Protein AF-A0A7W3XUN2-F1 (afdb_monomer_lite)

pLDDT: mean 87.41, std 11.85, range [45.56, 97.94]

Radius of gyration: 26.68 Å; chains: 1; bounding box: 61×20×74 Å

Foldseek 3Di:
DVVVVPDDDDCVSVVNDDALVNLVPDDDDDDPDDDDPVVVVVVSVVVSVVRVVVVVVVVVVVVVVVVVVVVVVVVVVVVVVVVVVVVVVVVVVVVD

Structure (mmCIF, N/CA/C/O backbone):
data_AF-A0A7W3XUN2-F1
#
_entry.id   AF-A0A7W3XUN2-F1
#
loop_
_atom_site.group_PDB
_atom_site.id
_atom_site.type_symbol
_atom_site.label_atom_id
_atom_site.label_alt_id
_atom_site.label_comp_id
_atom_site.label_asym_id
_atom_site.label_entity_id
_atom_site.label_seq_id
_atom_site.pdbx_PDB_ins_code
_atom_site.Cartn_x
_atom_site.Cartn_y
_atom_site.Cartn_z
_atom_site.occupancy
_atom_site.B_iso_or_equiv
_atom_site.auth_seq_id
_atom_site.auth_comp_id
_atom_site.auth_asym_id
_atom_site.auth_atom_id
_atom_site.pdbx_PDB_model_num
ATOM 1 N N . MET A 1 1 ? -0.497 7.516 27.804 1.00 45.56 1 MET A N 1
ATOM 2 C CA . MET A 1 1 ? 0.320 6.289 27.916 1.00 45.56 1 MET A CA 1
ATOM 3 C C . MET A 1 1 ? -0.228 5.144 27.057 1.00 45.56 1 MET A C 1
ATOM 5 O O . MET A 1 1 ? 0.530 4.628 26.257 1.00 45.56 1 MET A O 1
ATOM 9 N N . ALA A 1 2 ? -1.515 4.762 27.127 1.00 45.66 2 ALA A N 1
ATOM 10 C CA . ALA A 1 2 ? -2.051 3.649 26.310 1.00 45.66 2 ALA A CA 1
ATOM 11 C C . ALA A 1 2 ? -2.360 3.988 24.828 1.00 45.66 2 ALA A C 1
ATOM 13 O O . ALA A 1 2 ? -2.543 3.088 24.015 1.00 45.66 2 ALA A O 1
ATOM 14 N N . SER A 1 3 ? -2.409 5.270 24.457 1.00 52.69 3 SER A N 1
ATOM 15 C CA . SER A 1 3 ? -2.805 5.730 23.117 1.00 52.69 3 SER A CA 1
ATOM 16 C C . SER A 1 3 ? -1.719 5.592 22.040 1.00 52.69 3 SER A C 1
ATOM 18 O O . SER A 1 3 ? -2.050 5.548 20.859 1.00 52.69 3 SER A O 1
ATOM 20 N N . GLU A 1 4 ? -0.439 5.489 22.410 1.00 52.88 4 GLU A N 1
ATOM 21 C CA . GLU A 1 4 ? 0.667 5.337 21.446 1.00 52.88 4 GLU A CA 1
ATOM 22 C C . GLU A 1 4 ? 0.838 3.898 20.939 1.0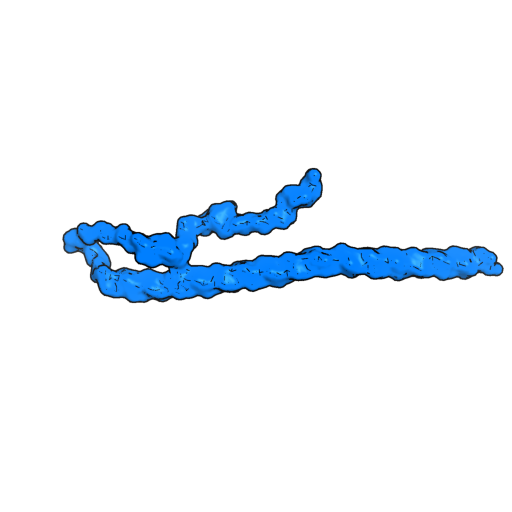0 52.88 4 GLU A C 1
ATOM 24 O O . GLU A 1 4 ? 1.350 3.695 19.840 1.00 52.88 4 GLU A O 1
ATOM 29 N N . LEU A 1 5 ? 0.355 2.896 21.684 1.00 51.28 5 LEU A N 1
ATOM 30 C CA . LEU A 1 5 ? 0.512 1.480 21.325 1.00 51.28 5 LEU A CA 1
ATOM 31 C C . LEU A 1 5 ? -0.404 1.006 20.188 1.00 51.28 5 LEU A C 1
ATOM 33 O O . LEU A 1 5 ? -0.216 -0.102 19.695 1.00 51.28 5 LEU A O 1
ATOM 37 N N . ASN A 1 6 ? -1.372 1.821 19.758 1.00 58.53 6 ASN A N 1
ATOM 38 C CA . ASN A 1 6 ? -2.387 1.414 18.780 1.00 58.53 6 ASN A CA 1
ATOM 39 C C . ASN A 1 6 ? -2.276 2.137 17.427 1.00 58.53 6 ASN A C 1
ATOM 41 O O . ASN A 1 6 ? -3.191 2.078 16.604 1.00 58.53 6 ASN A O 1
ATOM 45 N N . ARG A 1 7 ? -1.164 2.840 17.171 1.00 70.25 7 ARG A N 1
ATOM 46 C CA . ARG A 1 7 ? -0.933 3.464 15.864 1.00 70.25 7 ARG A CA 1
ATOM 47 C C . ARG A 1 7 ? -0.486 2.396 14.869 1.00 70.25 7 ARG A C 1
ATOM 49 O O . ARG A 1 7 ? 0.620 1.868 14.969 1.00 70.25 7 ARG A O 1
ATOM 56 N N . ILE A 1 8 ? -1.339 2.099 13.890 1.00 71.31 8 ILE A N 1
ATOM 57 C CA . ILE A 1 8 ? -0.968 1.253 12.751 1.00 71.31 8 ILE A CA 1
ATOM 58 C C . ILE A 1 8 ? 0.206 1.928 12.036 1.00 71.31 8 ILE A C 1
ATOM 60 O O . ILE A 1 8 ? 0.072 3.041 11.525 1.00 71.31 8 ILE A O 1
ATOM 64 N N . LYS A 1 9 ? 1.363 1.259 12.031 1.00 79.44 9 LYS A N 1
ATOM 65 C CA . LYS A 1 9 ? 2.547 1.720 11.304 1.00 79.44 9 LYS A CA 1
ATOM 66 C C . LYS A 1 9 ? 2.246 1.738 9.807 1.00 79.44 9 LYS A C 1
ATOM 68 O O . LYS A 1 9 ? 1.691 0.784 9.262 1.00 79.44 9 LYS A O 1
ATOM 73 N N . SER A 1 10 ? 2.620 2.824 9.148 1.00 76.94 10 SER A N 1
ATOM 74 C CA . SER A 1 10 ? 2.571 2.936 7.694 1.00 76.94 10 SER A CA 1
ATOM 75 C C . SER A 1 10 ? 3.527 1.926 7.042 1.00 76.94 10 SER A C 1
ATOM 77 O O . SER A 1 10 ? 4.529 1.549 7.656 1.00 76.94 10 SER A O 1
ATOM 79 N N . PRO A 1 11 ? 3.289 1.514 5.782 1.00 81.19 11 PRO A N 1
ATOM 80 C CA . PRO A 1 11 ? 4.199 0.615 5.067 1.00 81.19 11 PRO A CA 1
ATOM 81 C C . PRO A 1 11 ? 5.662 1.086 5.092 1.00 81.19 11 PRO A C 1
ATOM 83 O O . PRO A 1 11 ? 6.570 0.280 5.282 1.00 81.19 11 PRO A O 1
ATOM 86 N N . LYS A 1 12 ? 5.895 2.403 5.010 1.00 80.31 12 LYS A N 1
ATOM 87 C CA . LYS A 1 12 ? 7.237 2.997 5.053 1.00 80.31 12 LYS A CA 1
ATOM 88 C C . LYS A 1 12 ? 7.938 2.801 6.400 1.00 80.31 12 LYS A C 1
ATOM 90 O O . LYS A 1 12 ? 9.123 2.493 6.439 1.00 80.31 12 LYS A O 1
ATOM 95 N N . GLU A 1 13 ? 7.199 2.905 7.504 1.00 82.00 13 GLU A N 1
ATOM 96 C CA . GLU A 1 13 ? 7.702 2.630 8.861 1.00 82.00 13 GLU A CA 1
ATOM 97 C C . GLU A 1 13 ? 7.938 1.128 9.116 1.00 82.00 13 GLU A C 1
ATOM 99 O O . GLU A 1 13 ? 8.636 0.767 10.063 1.00 82.00 13 GLU A O 1
ATOM 104 N N . LEU A 1 14 ? 7.366 0.252 8.283 1.00 84.06 14 LEU A N 1
ATOM 105 C CA . LEU A 1 14 ? 7.576 -1.200 8.310 1.00 84.06 14 LEU A CA 1
ATOM 106 C C . LEU A 1 14 ? 8.724 -1.660 7.396 1.00 84.06 14 LEU A C 1
ATOM 108 O O . LEU A 1 14 ? 8.979 -2.857 7.300 1.00 84.06 14 LEU A O 1
ATOM 112 N N . GLY A 1 15 ? 9.424 -0.728 6.744 1.00 84.75 15 GLY A N 1
ATOM 113 C CA . GLY A 1 15 ? 10.544 -1.033 5.854 1.00 84.75 15 GLY A CA 1
ATOM 114 C C . GLY A 1 15 ? 10.157 -1.248 4.390 1.00 84.75 15 GLY A C 1
ATOM 115 O O . GLY A 1 15 ? 11.010 -1.644 3.601 1.00 84.75 15 GLY A O 1
ATOM 116 N N . VAL A 1 16 ? 8.910 -0.964 3.994 1.00 88.38 16 VAL A N 1
ATOM 117 C CA . VAL A 1 16 ? 8.523 -0.936 2.575 1.00 88.38 16 VAL A CA 1
ATOM 118 C C . VAL A 1 16 ? 9.000 0.376 1.962 1.00 88.38 16 VAL A C 1
ATOM 120 O O . VAL A 1 16 ? 8.530 1.455 2.320 1.00 88.38 16 VAL A O 1
ATOM 123 N N . THR A 1 17 ? 9.958 0.288 1.046 1.00 90.06 17 THR A N 1
ATOM 124 C CA . THR A 1 17 ? 10.671 1.453 0.503 1.00 90.06 17 THR A CA 1
ATOM 125 C C . THR A 1 17 ? 10.174 1.923 -0.856 1.00 90.06 17 THR A C 1
ATOM 127 O O . THR A 1 17 ? 10.557 3.011 -1.268 1.00 90.06 17 THR A O 1
ATOM 130 N N . LEU A 1 18 ? 9.354 1.124 -1.541 1.00 91.69 18 LEU A N 1
ATOM 131 C CA . LEU A 1 18 ? 8.876 1.403 -2.891 1.00 91.69 18 LEU A CA 1
ATOM 132 C C . LEU A 1 18 ? 7.351 1.445 -2.933 1.00 91.69 18 LEU A C 1
ATOM 134 O O . LEU A 1 18 ? 6.669 0.613 -2.331 1.00 91.69 18 LEU A O 1
ATOM 138 N N . THR A 1 19 ? 6.831 2.393 -3.696 1.00 91.00 19 THR A N 1
ATOM 139 C CA . THR A 1 19 ? 5.434 2.485 -4.119 1.00 91.00 19 THR A CA 1
ATOM 140 C C . THR A 1 19 ? 5.307 2.140 -5.601 1.00 91.00 19 THR A C 1
ATOM 142 O O . THR A 1 19 ? 6.274 2.242 -6.353 1.00 91.00 19 THR A O 1
ATOM 145 N N . ALA A 1 20 ? 4.098 1.776 -6.042 1.00 93.75 20 ALA A N 1
ATOM 146 C CA . ALA A 1 20 ? 3.809 1.543 -7.461 1.00 93.75 20 ALA A CA 1
ATOM 147 C C . ALA A 1 20 ? 4.224 2.740 -8.340 1.00 93.75 20 ALA A C 1
ATOM 149 O O . ALA A 1 20 ? 4.832 2.553 -9.389 1.00 93.75 20 ALA A O 1
ATOM 150 N N . MET A 1 21 ? 3.989 3.967 -7.858 1.00 93.12 21 MET A N 1
ATOM 151 C CA . MET A 1 21 ? 4.385 5.202 -8.541 1.00 93.12 21 MET A CA 1
ATOM 152 C C . MET A 1 21 ? 5.907 5.363 -8.627 1.00 93.12 21 MET A C 1
ATOM 154 O O . MET A 1 21 ? 6.440 5.662 -9.687 1.00 93.12 21 MET A O 1
ATOM 158 N N . GLU A 1 22 ? 6.631 5.111 -7.531 1.00 94.56 22 GLU A N 1
ATOM 159 C CA . GLU A 1 22 ? 8.100 5.179 -7.533 1.00 94.56 22 GLU A CA 1
ATOM 160 C C . GLU A 1 22 ? 8.734 4.128 -8.454 1.00 94.56 22 GLU A C 1
ATOM 162 O O . GLU A 1 22 ? 9.814 4.366 -8.993 1.00 94.56 22 GLU A O 1
ATOM 167 N N . ILE A 1 23 ? 8.081 2.973 -8.636 1.00 95.25 23 ILE A N 1
ATOM 168 C CA . ILE A 1 23 ? 8.513 1.940 -9.586 1.00 95.25 23 ILE A CA 1
ATOM 169 C C . ILE A 1 23 ? 8.222 2.386 -11.025 1.00 95.25 23 ILE A C 1
ATOM 171 O O . ILE A 1 23 ? 9.101 2.263 -11.872 1.00 95.25 23 ILE A O 1
ATOM 175 N N . HIS A 1 24 ? 7.037 2.943 -11.288 1.00 94.12 24 HIS A N 1
ATOM 176 C CA . HIS A 1 24 ? 6.660 3.484 -12.598 1.00 94.12 24 HIS A CA 1
ATOM 177 C C . HIS A 1 24 ? 7.603 4.606 -13.059 1.00 94.12 24 HIS A C 1
ATOM 179 O O . HIS A 1 24 ? 8.074 4.611 -14.194 1.00 94.12 24 HIS A O 1
ATOM 185 N N . ASP A 1 25 ? 7.940 5.533 -12.163 1.00 94.81 25 ASP A N 1
ATOM 186 C CA . ASP A 1 25 ? 8.779 6.690 -12.486 1.00 94.81 25 ASP A CA 1
ATOM 187 C C . ASP A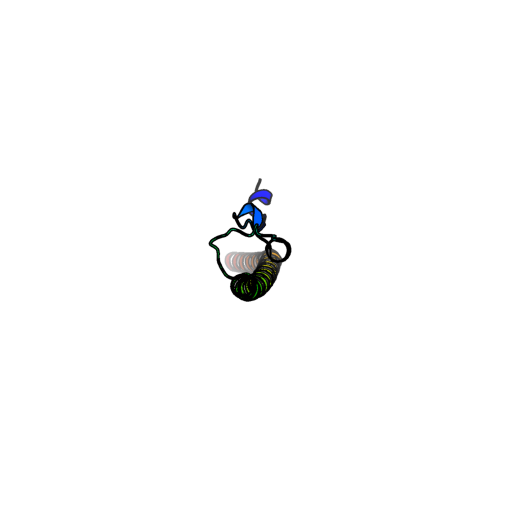 1 25 ? 10.281 6.347 -12.525 1.00 94.81 25 ASP A C 1
ATOM 189 O O . ASP A 1 25 ? 11.127 7.202 -12.818 1.00 94.81 25 ASP A O 1
ATOM 193 N N . LYS A 1 26 ? 10.652 5.094 -12.230 1.00 94.62 26 LYS A N 1
ATOM 194 C CA . LYS A 1 26 ? 12.048 4.673 -12.149 1.00 94.62 26 LYS A CA 1
ATOM 195 C C . LYS A 1 26 ? 12.703 4.665 -13.529 1.00 94.62 26 LYS A C 1
ATOM 197 O O . LYS A 1 26 ? 12.403 3.841 -14.383 1.00 94.62 26 LYS A O 1
ATOM 202 N N . GLN A 1 27 ? 13.708 5.519 -13.696 1.00 92.06 27 GLN A N 1
ATOM 203 C CA . GLN A 1 27 ? 14.590 5.505 -14.862 1.00 92.06 27 GLN A CA 1
ATOM 204 C C . GLN A 1 27 ? 15.868 4.710 -14.565 1.00 92.06 27 GLN A C 1
ATOM 206 O O . GLN A 1 27 ? 16.500 4.891 -13.515 1.00 92.06 27 GLN A O 1
ATOM 211 N N . PHE A 1 28 ? 16.254 3.835 -15.494 1.00 92.00 28 PHE A N 1
ATOM 212 C CA . PHE A 1 28 ? 17.487 3.049 -15.433 1.00 92.00 28 PHE A CA 1
ATOM 213 C C . PHE A 1 28 ? 18.491 3.555 -16.471 1.00 92.00 28 PHE A C 1
ATOM 215 O O . PHE A 1 28 ? 18.127 3.859 -17.603 1.00 92.00 28 PHE A O 1
ATOM 222 N N . SER A 1 29 ? 19.768 3.624 -16.095 1.00 92.00 29 SER A N 1
ATOM 223 C CA . SER A 1 29 ? 20.842 3.963 -17.030 1.00 92.00 29 SER A CA 1
ATOM 224 C C . SER A 1 29 ? 21.149 2.782 -17.951 1.00 92.00 29 SER A C 1
ATOM 226 O O . SER A 1 29 ? 21.362 1.664 -17.478 1.00 92.00 29 SER A O 1
ATOM 228 N N . THR A 1 30 ? 21.246 3.031 -19.255 1.00 89.88 30 THR A N 1
ATOM 229 C CA . THR A 1 30 ? 21.636 2.008 -20.235 1.00 89.88 30 THR A CA 1
ATOM 230 C C . THR A 1 30 ? 23.142 1.749 -20.187 1.00 89.88 30 THR A C 1
ATOM 232 O O . THR A 1 30 ? 23.946 2.680 -20.139 1.00 89.88 30 THR A O 1
ATOM 235 N N . VAL A 1 31 ? 23.539 0.477 -20.235 1.00 92.81 31 VAL A N 1
ATOM 236 C CA . VAL A 1 31 ? 24.943 0.035 -20.250 1.00 92.81 31 VAL A CA 1
ATOM 237 C C . VAL A 1 31 ? 25.187 -0.939 -21.405 1.00 92.81 31 VAL A C 1
ATOM 239 O O . VAL A 1 31 ? 24.272 -1.628 -21.841 1.00 92.81 31 VAL A O 1
ATOM 242 N N . PHE A 1 32 ? 26.431 -1.019 -21.895 1.00 86.00 32 PHE A N 1
ATOM 243 C CA . PHE A 1 32 ? 26.808 -1.825 -23.073 1.00 86.00 32 PHE A CA 1
ATOM 244 C C . PHE A 1 32 ? 26.488 -3.328 -22.941 1.00 86.00 32 PHE A C 1
ATOM 246 O O . PHE A 1 32 ? 26.278 -4.012 -23.937 1.00 86.00 32 PHE A O 1
ATOM 253 N N . ARG A 1 33 ? 26.437 -3.849 -21.711 1.00 90.12 33 ARG A N 1
ATOM 254 C CA . ARG A 1 33 ? 25.916 -5.184 -21.398 1.00 90.12 33 ARG A CA 1
ATOM 255 C C . ARG A 1 33 ? 24.889 -5.059 -20.285 1.00 90.12 33 ARG A C 1
ATOM 257 O O . ARG A 1 33 ? 25.262 -4.855 -19.133 1.00 90.12 33 ARG A O 1
ATOM 264 N N . GLY A 1 34 ? 23.621 -5.178 -20.642 1.00 89.50 34 GLY A N 1
ATOM 265 C CA . GLY A 1 34 ? 22.497 -5.114 -19.719 1.00 89.50 34 GLY A CA 1
ATOM 266 C C . GLY A 1 34 ? 21.304 -5.879 -20.271 1.00 89.50 34 GLY A C 1
ATOM 267 O O . GLY A 1 34 ? 21.361 -6.418 -21.377 1.00 89.50 34 GLY A O 1
ATOM 268 N N . TYR A 1 35 ? 20.239 -5.932 -19.481 1.00 94.38 35 TYR A N 1
ATOM 269 C CA . TYR A 1 35 ? 18.975 -6.523 -19.904 1.00 94.38 35 TYR A CA 1
ATOM 270 C C . TYR A 1 35 ? 18.311 -5.687 -20.999 1.00 94.38 35 TYR A C 1
ATOM 272 O O . TYR A 1 35 ? 18.510 -4.471 -21.077 1.00 94.38 35 TYR A O 1
ATOM 280 N N . HIS A 1 36 ? 17.502 -6.344 -21.828 1.00 93.44 36 HIS A N 1
ATOM 281 C CA . HIS A 1 36 ? 16.673 -5.656 -22.807 1.00 93.44 36 HIS A CA 1
ATOM 282 C C . HIS A 1 36 ? 15.647 -4.782 -22.089 1.00 93.44 36 HIS A C 1
ATOM 284 O O . HIS A 1 36 ? 14.934 -5.245 -21.200 1.00 93.44 36 HIS A O 1
ATOM 290 N N . GLN A 1 37 ? 15.578 -3.511 -22.485 1.00 92.94 37 GLN A N 1
ATOM 291 C CA . GLN A 1 37 ? 14.690 -2.536 -21.859 1.00 92.94 37 GLN A CA 1
ATOM 292 C C . GLN A 1 37 ? 13.226 -2.994 -21.900 1.00 92.94 37 GLN A C 1
ATOM 294 O O . GLN A 1 37 ? 12.533 -2.867 -20.898 1.00 92.94 37 GLN A O 1
ATOM 299 N N . ASP A 1 38 ? 12.783 -3.589 -23.008 1.00 94.31 38 ASP A N 1
ATOM 300 C CA . ASP A 1 38 ? 11.405 -4.066 -23.155 1.00 94.31 38 ASP A CA 1
ATOM 301 C C . ASP A 1 38 ? 11.081 -5.221 -22.198 1.00 94.31 38 ASP A C 1
ATOM 303 O O . ASP A 1 38 ? 10.026 -5.214 -21.570 1.00 94.31 38 ASP A O 1
ATOM 307 N N . GLU A 1 39 ? 11.999 -6.175 -22.009 1.00 96.06 39 GLU A N 1
ATOM 308 C CA . GLU A 1 39 ? 11.811 -7.273 -21.049 1.00 96.06 39 GLU A CA 1
ATOM 309 C C . GLU A 1 39 ? 11.729 -6.751 -19.611 1.00 96.06 39 GLU A C 1
ATOM 311 O O . GLU A 1 39 ? 10.870 -7.175 -18.836 1.00 96.06 39 GLU A O 1
ATOM 316 N N . VAL A 1 40 ? 12.596 -5.793 -19.266 1.00 95.06 40 VAL A N 1
ATOM 317 C CA . VAL A 1 40 ? 12.574 -5.140 -17.953 1.00 95.06 40 VAL A CA 1
ATOM 318 C C . VAL A 1 40 ? 11.267 -4.376 -17.764 1.00 95.06 40 VAL A C 1
ATOM 320 O O . VAL A 1 40 ? 10.631 -4.542 -16.731 1.00 95.06 40 VAL A O 1
ATOM 323 N N . ASN A 1 41 ? 10.829 -3.595 -18.751 1.00 94.19 41 ASN A N 1
ATOM 324 C CA . ASN A 1 41 ? 9.584 -2.830 -18.678 1.00 94.19 41 ASN A CA 1
ATOM 325 C C . ASN A 1 41 ? 8.367 -3.742 -18.508 1.00 94.19 41 ASN A C 1
ATOM 327 O O . ASN A 1 41 ? 7.570 -3.520 -17.605 1.00 94.19 41 ASN A O 1
ATOM 331 N N . MET A 1 42 ? 8.262 -4.813 -19.300 1.00 96.81 42 MET A N 1
ATOM 332 C CA . MET A 1 42 ? 7.170 -5.782 -19.168 1.00 96.81 42 MET A CA 1
ATOM 333 C C . MET A 1 42 ? 7.132 -6.421 -17.775 1.00 96.81 42 MET A C 1
ATOM 335 O O . MET A 1 42 ? 6.057 -6.660 -17.222 1.00 96.81 42 MET A O 1
ATOM 339 N N . PHE A 1 43 ? 8.300 -6.696 -17.192 1.00 97.31 43 PHE A N 1
ATOM 340 C CA . PHE A 1 43 ? 8.389 -7.219 -15.835 1.00 97.31 43 PHE A CA 1
ATOM 341 C C . PHE A 1 43 ? 8.017 -6.166 -14.779 1.00 97.31 43 PHE A C 1
ATOM 343 O O . PHE A 1 43 ? 7.284 -6.471 -13.837 1.00 97.31 43 PHE A O 1
ATOM 350 N N . LEU A 1 44 ? 8.466 -4.919 -14.946 1.00 97.19 44 LEU A N 1
ATOM 351 C CA . LEU A 1 44 ? 8.112 -3.809 -14.061 1.00 97.19 44 LEU A CA 1
ATOM 352 C C . LEU A 1 44 ? 6.613 -3.503 -14.102 1.00 97.19 44 LEU A C 1
ATOM 354 O O . LEU A 1 44 ? 6.033 -3.290 -13.043 1.00 97.19 44 LEU A O 1
ATOM 358 N N . ASP A 1 45 ? 5.965 -3.579 -15.265 1.00 97.31 45 ASP A N 1
ATOM 359 C CA . ASP A 1 45 ? 4.511 -3.427 -15.394 1.00 97.31 45 ASP A CA 1
ATOM 360 C C . ASP A 1 45 ? 3.750 -4.463 -14.557 1.00 97.31 45 ASP A C 1
ATOM 362 O O . ASP A 1 45 ? 2.722 -4.152 -13.949 1.00 97.31 45 ASP A O 1
ATOM 366 N N . GLN A 1 46 ? 4.248 -5.703 -14.501 1.00 97.94 46 GLN A N 1
ATOM 367 C CA . GLN A 1 46 ? 3.666 -6.737 -13.648 1.00 97.94 46 GLN A CA 1
ATOM 368 C C . GLN A 1 46 ? 3.880 -6.420 -12.162 1.00 97.94 46 GLN A C 1
ATOM 370 O O . GLN A 1 46 ? 2.933 -6.492 -11.381 1.00 97.94 46 GLN A O 1
ATOM 375 N N . ILE A 1 47 ? 5.093 -6.010 -11.777 1.00 97.31 47 ILE A N 1
ATOM 376 C CA . ILE A 1 47 ? 5.400 -5.627 -10.391 1.00 97.31 47 ILE A CA 1
ATOM 377 C C . ILE A 1 47 ? 4.536 -4.441 -9.945 1.00 97.31 47 ILE A C 1
ATOM 379 O O . ILE A 1 47 ? 4.034 -4.446 -8.824 1.00 97.31 47 ILE A O 1
ATOM 383 N N . ILE A 1 48 ? 4.340 -3.435 -10.802 1.00 97.12 48 ILE A N 1
ATOM 384 C CA . ILE A 1 48 ? 3.509 -2.261 -10.510 1.00 97.12 48 ILE A CA 1
ATOM 385 C C . ILE A 1 48 ? 2.081 -2.702 -10.181 1.00 97.12 48 ILE A C 1
ATOM 387 O O . ILE A 1 48 ? 1.566 -2.335 -9.123 1.00 97.12 48 ILE A O 1
ATOM 391 N N . LYS A 1 49 ? 1.477 -3.549 -11.026 1.00 97.12 49 LYS A N 1
ATOM 392 C CA . LYS A 1 49 ? 0.129 -4.096 -10.790 1.00 97.12 49 LYS A CA 1
ATOM 393 C C . LYS A 1 49 ? 0.045 -4.837 -9.459 1.00 97.12 49 LYS A C 1
ATOM 395 O O . LYS A 1 49 ? -0.887 -4.613 -8.689 1.00 97.12 49 LYS A O 1
ATOM 400 N N . ASP A 1 50 ? 1.026 -5.681 -9.155 1.00 97.56 50 ASP A N 1
ATOM 401 C CA . ASP A 1 50 ? 1.045 -6.433 -7.899 1.00 97.56 50 ASP A CA 1
ATOM 402 C C . ASP A 1 50 ? 1.170 -5.492 -6.688 1.00 97.56 50 ASP A C 1
ATOM 404 O O . ASP A 1 50 ? 0.456 -5.656 -5.697 1.00 97.56 50 ASP A O 1
ATOM 408 N N . TYR A 1 51 ? 2.000 -4.447 -6.773 1.00 95.88 51 TYR A N 1
ATOM 409 C CA . TYR A 1 51 ? 2.127 -3.425 -5.726 1.00 95.88 51 TYR A CA 1
ATOM 410 C C . TYR A 1 51 ? 0.828 -2.638 -5.502 1.00 95.88 51 TYR A C 1
ATOM 412 O O . TYR A 1 51 ? 0.493 -2.327 -4.354 1.00 95.88 51 TYR A O 1
ATOM 420 N N . GLU A 1 52 ? 0.071 -2.337 -6.558 1.00 94.25 52 GLU A N 1
ATOM 421 C CA . GLU A 1 52 ? -1.258 -1.727 -6.434 1.00 94.25 52 GLU A CA 1
ATOM 422 C C . GLU A 1 52 ? -2.246 -2.668 -5.734 1.00 94.25 52 GLU A C 1
ATOM 424 O O . GLU A 1 52 ? -2.958 -2.253 -4.812 1.00 94.25 52 GLU A O 1
ATOM 429 N N . VAL A 1 53 ? -2.255 -3.949 -6.117 1.00 96.38 53 VAL A N 1
ATOM 430 C CA . VAL A 1 53 ? -3.092 -4.980 -5.487 1.00 96.38 53 VAL A CA 1
ATOM 431 C C . VAL A 1 53 ? -2.747 -5.129 -4.006 1.00 96.38 53 VAL A C 1
ATOM 433 O O . VAL A 1 53 ? -3.647 -5.084 -3.165 1.00 96.38 53 VAL A O 1
ATOM 436 N N . PHE A 1 54 ? -1.463 -5.222 -3.652 1.00 93.69 54 PHE A N 1
ATOM 437 C CA . PHE A 1 54 ? -1.032 -5.268 -2.253 1.00 93.69 54 PHE A CA 1
ATOM 438 C C . PHE A 1 54 ? -1.438 -4.010 -1.488 1.00 93.69 54 PHE A C 1
ATOM 440 O O . PHE A 1 54 ? -1.932 -4.110 -0.363 1.00 93.69 54 PHE A O 1
ATOM 447 N N . GLY A 1 55 ? -1.307 -2.830 -2.098 1.00 90.81 55 GLY A N 1
ATOM 448 C CA . GLY A 1 55 ? -1.772 -1.574 -1.512 1.00 90.81 55 GLY A CA 1
ATOM 449 C C . GLY A 1 55 ? -3.270 -1.594 -1.188 1.00 90.81 55 GLY A C 1
ATOM 450 O O . GLY A 1 55 ? -3.674 -1.156 -0.108 1.00 90.81 55 GLY A O 1
ATOM 451 N N . ASN A 1 56 ? -4.092 -2.145 -2.082 1.00 93.19 56 ASN A N 1
ATOM 452 C CA . ASN A 1 56 ? -5.533 -2.287 -1.869 1.00 93.19 56 ASN A CA 1
ATOM 453 C C . ASN A 1 56 ? -5.864 -3.306 -0.770 1.00 93.19 56 ASN A C 1
ATOM 455 O O . ASN A 1 56 ? -6.682 -3.004 0.099 1.00 93.19 56 ASN A O 1
ATOM 459 N N . ILE A 1 57 ? -5.190 -4.461 -0.751 1.00 93.44 57 ILE A N 1
ATOM 460 C CA . ILE A 1 57 ? -5.349 -5.478 0.303 1.00 93.44 57 ILE A CA 1
ATOM 461 C C . ILE A 1 57 ? -5.008 -4.887 1.674 1.00 93.44 57 ILE A C 1
ATOM 463 O O . ILE A 1 57 ? -5.768 -5.047 2.626 1.00 93.44 57 ILE A O 1
ATOM 467 N N . ILE A 1 58 ? -3.892 -4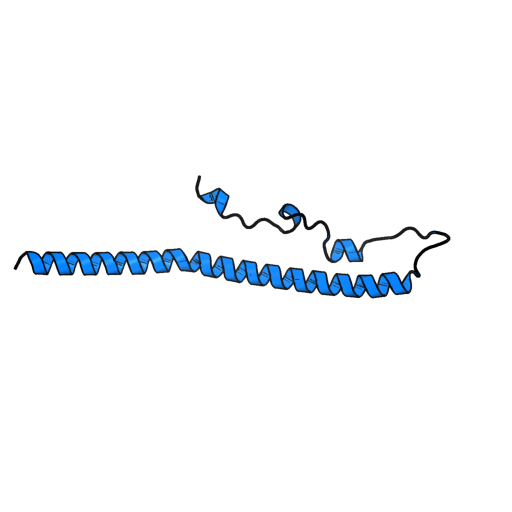.160 1.781 1.00 90.31 58 ILE A N 1
ATOM 468 C CA . ILE A 1 58 ? -3.474 -3.528 3.038 1.00 90.31 58 ILE A CA 1
ATOM 469 C C . ILE A 1 58 ? -4.521 -2.513 3.501 1.00 90.31 58 ILE A C 1
ATOM 471 O O . ILE A 1 58 ? -4.906 -2.536 4.669 1.00 90.31 58 ILE A O 1
ATOM 475 N N . LYS A 1 59 ? -5.013 -1.649 2.604 1.00 88.81 59 LYS A N 1
ATOM 476 C CA . LYS A 1 59 ? -6.059 -0.667 2.935 1.00 88.81 59 LYS A CA 1
ATOM 477 C C . LYS A 1 59 ? -7.339 -1.339 3.429 1.00 88.81 59 LYS A C 1
ATOM 479 O O . LYS A 1 59 ? -7.919 -0.888 4.416 1.00 88.81 59 LYS A O 1
ATOM 484 N N . ASP A 1 60 ? -7.773 -2.408 2.766 1.00 92.44 60 ASP A N 1
ATOM 485 C CA . ASP A 1 60 ? -8.976 -3.136 3.164 1.00 92.44 60 ASP A CA 1
ATOM 486 C C . ASP A 1 60 ? -8.803 -3.806 4.534 1.00 92.44 60 ASP A C 1
ATOM 488 O O . ASP A 1 60 ? -9.627 -3.615 5.429 1.00 92.44 60 ASP A O 1
ATOM 492 N N . LEU A 1 61 ? -7.677 -4.487 4.761 1.00 89.50 61 LEU A N 1
ATOM 493 C CA . LEU A 1 61 ? -7.358 -5.089 6.057 1.00 89.50 61 LEU A CA 1
ATOM 494 C C . LEU A 1 61 ? -7.279 -4.045 7.177 1.00 89.50 61 LEU A C 1
ATOM 496 O O . LEU A 1 61 ? -7.804 -4.269 8.269 1.00 89.50 61 LEU A O 1
ATOM 500 N N . GLN A 1 62 ? -6.674 -2.884 6.916 1.00 86.81 62 GLN A N 1
ATOM 501 C CA . GLN A 1 62 ? -6.632 -1.775 7.872 1.00 86.81 62 GLN A CA 1
ATOM 502 C C . GLN A 1 62 ? -8.037 -1.273 8.214 1.00 86.81 62 GLN A C 1
ATOM 504 O O . GLN A 1 62 ? -8.335 -1.065 9.390 1.00 86.81 62 GLN A O 1
ATOM 509 N N . LYS A 1 63 ? -8.922 -1.140 7.220 1.00 88.06 63 LYS A N 1
ATOM 510 C CA . LYS A 1 63 ? -10.323 -0.756 7.433 1.00 88.06 63 LYS A CA 1
ATOM 511 C C . LYS A 1 63 ? -11.079 -1.803 8.252 1.00 88.06 63 LYS A C 1
ATOM 513 O O . LYS A 1 63 ? -11.789 -1.449 9.190 1.00 88.06 63 LYS A O 1
ATOM 518 N N . GLN A 1 64 ? -10.908 -3.090 7.947 1.00 88.00 64 GLN A N 1
ATOM 519 C CA . GLN A 1 64 ? -11.523 -4.172 8.719 1.00 88.00 64 GLN A CA 1
ATOM 520 C C . GLN A 1 64 ? -1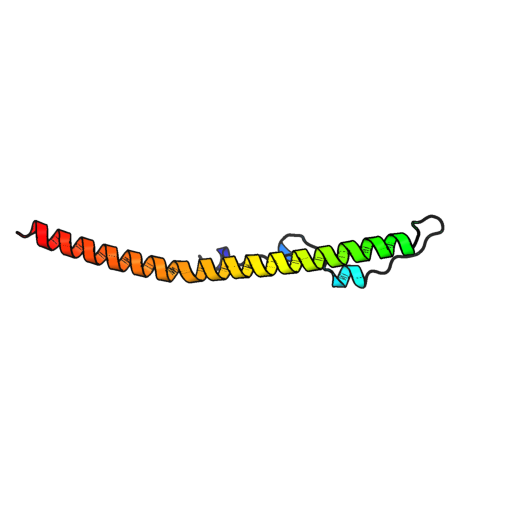1.048 -4.176 10.178 1.00 88.00 64 GLN A C 1
ATOM 522 O O . GLN A 1 64 ? -11.862 -4.338 11.088 1.00 88.00 64 GLN A O 1
ATOM 527 N N . LEU A 1 65 ? -9.748 -3.970 10.413 1.00 86.25 65 LEU A N 1
ATOM 528 C CA . LEU A 1 65 ? -9.185 -3.861 11.759 1.00 86.25 65 LEU A CA 1
ATOM 529 C C . LEU A 1 65 ? -9.741 -2.646 12.502 1.00 86.25 65 LEU A C 1
ATOM 531 O O . LEU A 1 65 ? -10.182 -2.794 13.637 1.00 86.25 65 LEU A O 1
ATOM 535 N N . GLN A 1 66 ? -9.783 -1.475 11.864 1.00 84.69 66 GLN A N 1
ATOM 536 C CA . GLN A 1 66 ? -10.359 -0.268 12.460 1.00 84.69 66 GLN A CA 1
ATOM 537 C C . GLN A 1 66 ? -11.826 -0.469 12.845 1.00 84.69 66 GLN A C 1
ATOM 539 O O . GLN A 1 66 ? -12.204 -0.136 13.965 1.00 84.69 66 GLN A O 1
ATOM 544 N N . ASN A 1 67 ? -12.630 -1.079 11.972 1.00 86.06 67 ASN A N 1
ATOM 545 C CA . ASN A 1 67 ? -14.031 -1.375 12.266 1.00 86.06 67 ASN A CA 1
ATOM 546 C C . ASN A 1 67 ? -14.171 -2.322 13.467 1.00 86.06 67 ASN A C 1
ATOM 548 O O . ASN A 1 67 ? -14.964 -2.061 14.366 1.00 86.06 67 ASN A O 1
ATOM 552 N N . LYS A 1 68 ? -13.379 -3.402 13.517 1.00 83.06 68 LYS A N 1
ATOM 553 C CA . LYS A 1 68 ? -13.396 -4.351 14.644 1.00 83.06 68 LYS A CA 1
ATOM 554 C C . LYS A 1 68 ? -12.965 -3.701 15.958 1.00 83.06 68 LYS A C 1
ATOM 556 O O . LYS A 1 68 ? -13.576 -3.961 16.988 1.00 83.06 68 LYS A O 1
ATOM 561 N N . VAL A 1 69 ? -11.941 -2.850 15.922 1.00 83.19 69 VAL A N 1
ATOM 562 C CA . VAL A 1 69 ? -11.482 -2.096 17.097 1.00 83.19 69 VAL A CA 1
ATOM 563 C C . VAL A 1 69 ? -12.544 -1.094 17.549 1.00 83.19 69 VAL A C 1
ATOM 565 O O . VAL A 1 69 ? -12.756 -0.960 18.747 1.00 83.19 69 VAL A O 1
ATOM 568 N N . ALA A 1 70 ? -13.249 -0.440 16.623 1.00 81.06 70 ALA A N 1
ATOM 569 C CA . ALA A 1 70 ? -14.333 0.487 16.946 1.00 81.06 70 ALA A CA 1
ATOM 570 C C . ALA A 1 70 ? -15.564 -0.207 17.557 1.00 81.06 70 ALA A C 1
ATOM 572 O O . ALA A 1 70 ? -16.245 0.396 18.375 1.00 81.06 70 ALA A O 1
ATOM 573 N N . LEU A 1 71 ? -15.826 -1.470 17.204 1.00 78.94 71 LEU A N 1
ATOM 574 C CA . LEU A 1 71 ? -16.920 -2.274 17.767 1.00 78.94 71 LEU A CA 1
ATOM 575 C C . LEU A 1 71 ? -16.621 -2.808 19.178 1.00 78.94 71 LEU A C 1
ATOM 577 O O . LEU A 1 71 ? -17.544 -3.132 19.921 1.00 78.94 71 LEU A O 1
ATOM 581 N N . ALA A 1 72 ? -15.347 -2.936 19.559 1.00 83.94 72 ALA A N 1
ATOM 582 C CA . ALA A 1 72 ? -14.965 -3.552 20.830 1.00 83.94 72 ALA A CA 1
ATOM 583 C C . ALA A 1 72 ? -15.453 -2.787 22.086 1.00 83.94 72 ALA A C 1
ATOM 585 O O . ALA A 1 72 ? -15.939 -3.448 23.002 1.00 83.94 72 ALA A O 1
ATOM 586 N N . PRO A 1 73 ? -15.381 -1.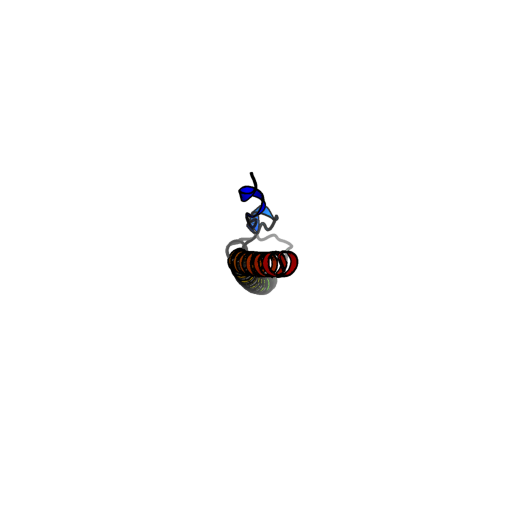442 22.166 1.00 83.75 73 PRO A N 1
ATOM 587 C CA . PRO A 1 73 ? -15.901 -0.682 23.304 1.00 83.75 73 PRO A CA 1
ATOM 588 C C . PRO A 1 73 ? -17.402 -0.875 23.523 1.00 83.75 73 PRO A C 1
ATOM 590 O O . PRO A 1 73 ? -17.818 -1.114 24.652 1.00 83.75 73 PRO A O 1
ATOM 593 N N . ASP A 1 74 ? -18.199 -0.843 22.453 1.00 86.06 74 ASP A N 1
ATOM 594 C CA . ASP A 1 74 ? -19.654 -1.008 22.545 1.00 86.06 74 ASP A CA 1
ATOM 595 C C . ASP A 1 74 ? -20.022 -2.399 23.082 1.00 86.06 74 ASP A C 1
ATOM 597 O O . ASP A 1 74 ? -20.902 -2.541 23.930 1.00 86.06 74 ASP A O 1
ATOM 601 N N . GLN A 1 75 ? -19.300 -3.436 22.640 1.00 88.62 75 GLN A N 1
ATOM 602 C CA . GLN A 1 75 ? -19.464 -4.799 23.156 1.00 88.62 75 GLN A CA 1
ATOM 603 C C . GLN A 1 75 ? -19.085 -4.900 24.642 1.00 88.62 75 GLN A C 1
ATOM 605 O O . GLN A 1 75 ? -19.750 -5.599 25.403 1.00 88.62 75 GLN A O 1
ATOM 610 N N . LEU A 1 76 ? -18.024 -4.207 25.070 1.00 89.62 76 LEU A N 1
ATOM 611 C CA . LEU A 1 76 ? -17.605 -4.180 26.475 1.00 89.62 76 LEU A CA 1
ATOM 612 C C . LEU A 1 76 ? -18.627 -3.469 27.370 1.00 89.62 76 LEU A C 1
ATOM 614 O O . LEU A 1 76 ? -18.840 -3.901 28.506 1.00 89.62 76 LEU A O 1
ATOM 618 N N . GLU A 1 77 ? -19.265 -2.412 26.869 1.00 92.75 77 GLU A N 1
ATOM 619 C CA . GLU A 1 77 ? -20.324 -1.701 27.586 1.00 92.75 77 GLU A CA 1
ATOM 620 C C . GLU A 1 77 ? -21.562 -2.594 27.764 1.00 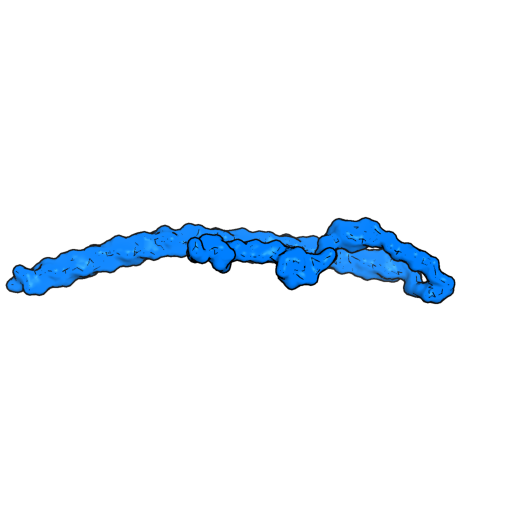92.75 77 GLU A C 1
ATOM 622 O O . GLU A 1 77 ? -22.035 -2.739 28.890 1.00 92.75 77 GLU A O 1
ATOM 627 N N . ASP A 1 78 ? -22.021 -3.284 26.709 1.00 93.62 78 ASP A N 1
ATOM 628 C CA . ASP A 1 78 ? -23.146 -4.236 26.801 1.00 93.62 78 ASP A CA 1
ATOM 629 C C . ASP A 1 78 ? -22.852 -5.364 27.808 1.00 93.62 78 ASP A C 1
ATOM 631 O O . ASP A 1 78 ? -23.669 -5.674 28.679 1.00 93.62 78 ASP A O 1
ATOM 635 N N . ILE A 1 79 ? -21.646 -5.942 27.766 1.00 94.12 79 ILE A N 1
ATOM 636 C CA . ILE A 1 79 ? -21.229 -6.975 28.730 1.00 94.12 79 ILE A CA 1
ATOM 637 C C . ILE A 1 79 ? -21.238 -6.426 30.163 1.00 94.12 79 ILE A C 1
ATOM 639 O O . ILE A 1 79 ? -21.730 -7.090 31.079 1.00 94.12 79 ILE A O 1
ATOM 643 N N . SER A 1 80 ? -20.721 -5.214 30.370 1.00 94.75 80 SER A N 1
ATOM 644 C CA . SER A 1 80 ? -20.674 -4.581 31.692 1.00 94.75 80 SER A CA 1
ATOM 645 C C . SER A 1 80 ? -22.075 -4.301 32.240 1.00 94.75 80 SER A C 1
ATOM 647 O O . SER A 1 80 ? -22.322 -4.499 33.432 1.00 94.75 80 SER A O 1
ATOM 649 N N . GLN A 1 81 ? -23.012 -3.891 31.382 1.00 95.12 81 GLN A N 1
ATOM 650 C CA . GLN A 1 81 ? -24.414 -3.691 31.753 1.00 95.12 81 GLN A CA 1
ATOM 651 C C . GLN A 1 81 ? -25.072 -5.006 32.182 1.00 95.12 81 GLN A C 1
ATOM 653 O O . GLN A 1 81 ? -25.662 -5.070 33.262 1.00 95.12 81 GLN A O 1
ATOM 658 N N . ARG A 1 82 ? -24.877 -6.086 31.417 1.00 96.06 82 ARG A N 1
ATOM 659 C CA . ARG A 1 82 ? -25.397 -7.420 31.766 1.00 96.06 82 ARG A CA 1
ATOM 660 C C . ARG A 1 82 ? -24.831 -7.955 33.080 1.00 96.06 82 ARG A C 1
ATOM 662 O O . ARG A 1 82 ? -25.567 -8.551 33.862 1.00 96.06 82 ARG A O 1
ATOM 669 N N . LEU A 1 83 ? -23.544 -7.733 33.356 1.00 95.00 83 LEU A N 1
ATOM 670 C CA . LEU A 1 83 ? -22.936 -8.136 34.630 1.00 95.00 83 LEU A CA 1
ATOM 671 C C . LEU A 1 83 ? -23.586 -7.421 35.821 1.00 95.00 83 LEU A C 1
ATOM 673 O O . LEU A 1 83 ? -23.932 -8.077 36.804 1.00 95.00 83 LEU A O 1
ATOM 677 N N . ARG A 1 84 ? -23.843 -6.110 35.708 1.00 95.62 84 ARG A N 1
ATOM 678 C CA . ARG A 1 84 ? -24.560 -5.351 36.750 1.00 95.62 84 ARG A CA 1
ATOM 679 C C . ARG A 1 84 ? -25.969 -5.888 36.986 1.00 95.62 84 ARG A C 1
ATOM 681 O O . ARG A 1 84 ? -26.434 -5.913 38.126 1.00 95.62 84 ARG A O 1
ATOM 688 N N . GLU A 1 85 ? -26.676 -6.296 35.936 1.00 95.38 85 GLU A N 1
ATOM 689 C CA . GLU A 1 85 ? -28.004 -6.902 36.083 1.00 95.38 85 GLU A CA 1
ATOM 690 C C . GLU A 1 85 ? -27.937 -8.223 36.854 1.00 95.38 85 GLU A C 1
ATOM 692 O O . GLU A 1 85 ? -28.706 -8.426 37.795 1.00 95.38 85 GLU A O 1
ATOM 697 N N . VAL A 1 86 ? -26.979 -9.091 36.514 1.00 95.38 86 VAL A N 1
ATOM 698 C CA . VAL A 1 86 ? -26.770 -10.370 37.208 1.00 95.38 86 VAL A CA 1
ATOM 699 C C . VAL A 1 86 ? -26.424 -10.159 38.684 1.00 95.38 86 VAL A C 1
ATOM 701 O O . VAL A 1 86 ? -27.018 -10.808 39.546 1.00 95.38 86 VAL A O 1
ATOM 704 N N . GLU A 1 87 ? -25.523 -9.227 39.001 1.00 94.69 87 GLU A N 1
ATOM 705 C CA . GLU A 1 87 ? -25.174 -8.890 40.388 1.00 94.69 87 GLU A CA 1
ATOM 706 C C . GLU A 1 87 ? -26.399 -8.429 41.187 1.00 94.69 87 GLU A C 1
ATOM 708 O O . GLU A 1 87 ? -26.650 -8.916 42.292 1.00 94.69 87 GLU A O 1
ATOM 713 N N . ASN A 1 88 ? -27.219 -7.550 40.605 1.00 94.19 88 ASN A N 1
ATOM 714 C CA . ASN A 1 88 ? -28.450 -7.085 41.241 1.00 94.19 88 ASN A CA 1
ATOM 715 C C . ASN A 1 88 ? -29.436 -8.229 41.524 1.00 94.19 88 ASN A C 1
ATOM 717 O O . ASN A 1 88 ? -30.106 -8.224 42.560 1.00 94.19 88 ASN A O 1
ATOM 721 N N . LEU A 1 89 ? -29.540 -9.215 40.630 1.00 94.50 89 LEU A N 1
ATOM 722 C CA . LEU A 1 89 ? -30.398 -10.385 40.830 1.00 94.50 89 LEU A CA 1
ATOM 723 C C . LEU A 1 89 ? -29.885 -11.291 41.955 1.00 94.50 89 LEU A C 1
ATOM 725 O O . LEU A 1 89 ? -30.677 -11.736 42.788 1.00 94.50 89 LEU A O 1
ATOM 729 N N . LEU A 1 90 ? -28.572 -11.520 42.024 1.00 91.81 90 LEU A N 1
ATOM 730 C CA . LEU A 1 90 ? -27.954 -12.317 43.086 1.00 91.81 90 LEU A CA 1
ATOM 731 C C . LEU A 1 90 ? -28.156 -11.677 44.464 1.00 91.81 90 LEU A C 1
ATOM 733 O O . LEU A 1 90 ? -28.550 -12.364 45.407 1.00 91.81 90 LEU A O 1
ATOM 737 N N . LEU A 1 91 ? -27.981 -10.356 44.569 1.00 91.94 91 LEU A N 1
ATOM 738 C CA . LEU A 1 91 ? -28.206 -9.610 45.812 1.00 91.94 91 LEU A CA 1
ATOM 739 C C . LEU A 1 91 ? -29.651 -9.738 46.312 1.00 91.94 91 LEU A C 1
ATOM 741 O O . LEU A 1 91 ? -29.893 -9.900 47.507 1.00 91.94 91 LEU A O 1
ATOM 745 N N . ARG A 1 92 ? -30.627 -9.709 45.398 1.00 92.06 92 ARG A N 1
ATOM 746 C CA . ARG A 1 92 ? -32.047 -9.909 45.737 1.00 92.06 92 ARG A CA 1
ATOM 747 C C . ARG A 1 92 ? -32.352 -11.338 46.185 1.00 92.06 92 ARG A C 1
ATOM 749 O O . ARG A 1 92 ? -33.279 -11.529 46.964 1.00 92.06 92 ARG A O 1
ATOM 756 N N . SER A 1 93 ? -31.604 -12.326 45.694 1.00 87.00 93 SER A N 1
ATOM 757 C CA . SER A 1 93 ? -31.777 -13.731 46.075 1.00 87.00 93 SER A CA 1
ATOM 758 C C . SER A 1 93 ? -31.153 -14.074 47.428 1.00 87.00 93 SER A C 1
ATOM 760 O O . SER A 1 93 ? -31.650 -14.989 48.071 1.00 87.00 93 SER A O 1
ATOM 762 N N . GLN A 1 94 ? -30.080 -13.394 47.849 1.00 77.69 94 GLN A N 1
ATOM 763 C CA . GLN A 1 94 ? -29.423 -13.660 49.140 1.00 77.69 94 GLN A CA 1
ATOM 764 C C . GLN A 1 94 ? -30.069 -12.941 50.335 1.00 77.69 94 GLN A C 1
ATOM 766 O O . GLN A 1 94 ? -29.818 -13.314 51.474 1.00 77.69 94 GLN A O 1
ATOM 771 N N . ASN A 1 95 ? -30.908 -11.932 50.088 1.00 71.50 95 ASN A N 1
ATOM 772 C CA . ASN A 1 95 ? -31.650 -11.196 51.121 1.00 71.50 95 ASN A CA 1
ATOM 773 C C . ASN A 1 95 ? -33.085 -11.728 51.347 1.00 71.50 95 ASN A C 1
ATOM 775 O O . ASN A 1 95 ? -33.916 -11.021 51.919 1.00 71.50 95 ASN A O 1
ATOM 779 N N . LYS A 1 96 ? -33.391 -12.938 50.865 1.00 52.53 96 LYS A N 1
ATOM 780 C CA . LYS A 1 96 ? -34.639 -13.677 51.117 1.00 52.53 96 LYS A CA 1
ATOM 781 C C . LYS A 1 96 ? -34.358 -14.877 52.006 1.00 52.53 96 LYS A C 1
ATOM 783 O O . LYS A 1 96 ? -35.237 -15.169 52.842 1.00 52.53 96 LYS A O 1
#

Sequence (96 aa):
MASELNRIKSPKELGVTLTAMEIHDKQFSTVFRGYHQDEVNMFLDQIIKDYEVFGNIIKDLQKQLQNKVALAPDQLEDISQRLREVENLLLRSQNK

InterPro domains:
  IPR007793 DivIVA [PF05103] (18-94)
  IPR007793 DivIVA [PTHR35794] (17-95)
  IPR019933 DivIVA domain [TIGR03544] (18-51)

Organism: NCBI:txid1572857

Secondary structure (DSSP, 8-state):
-TTGGG-PPPGGGGT----HHHHHT------SS---HHHHHHHHHHHHHHHHHHHHHHHHHHHHHHHHHHHHHHHHHHHHHHHHHHHHHHHHHHT-